Protein AF-A0A932G048-F1 (afdb_monomer)

Mean predicted aligned error: 18.67 Å

Sequence (157 aa):
MAPAEASPRKIRLLTALVLFGTFVVGVIGGAGLCRWLGPPAPPHPPPHFQPGHLGPFAELGLSGEQERRAREIMERHRPELEAILHETFPKVRAINERMARELREVLTPEQRSKLDEIEARRPPPPPPGFPPPPPPPFGIAPPPPPPFGILPPPRGQ

pLDDT: mean 74.06, std 17.04, range [39.97, 96.69]

Secondary structure (DSSP, 8-state):
-PPP---HHHHHHHHHHHHHHHHHHHHHHHHHHHHHHSPPPP--------TT--GGGGGG---HHHHHHHHHHHHHHHHHHHHHHHHHHHHHHHHHHHHHHHHHHHS-HHHHHHHHHHHHTSPPPPPTTPPPPPPPPTT-PPPPPPPTT-PPPP---

Solvent-accessible surface area (backbone atoms only — not comparable to full-atom values): 10059 Å² total; per-residue (Å²): 137,81,81,80,83,72,51,72,67,57,50,52,50,51,50,50,51,50,54,49,50,53,48,51,52,48,50,55,49,49,56,50,47,55,66,67,74,41,76,78,76,74,78,75,70,73,88,71,83,50,88,90,60,63,60,80,60,61,77,67,71,62,52,73,69,54,47,52,51,51,49,55,55,52,62,70,48,42,66,62,52,50,50,53,47,65,64,44,50,61,56,53,49,54,51,52,55,49,52,52,54,59,55,54,69,75,44,52,74,71,54,47,55,52,49,50,56,53,57,72,67,51,75,75,81,77,62,93,87,63,76,78,77,75,78,70,64,92,85,62,71,77,77,73,77,75,68,93,84,70,75,78,76,80,83,76,133

Foldseek 3Di:
DDPPPDPPVNVVVVVVVVVVVVVVVVVVVVVVVCCVPPDPDPPPPDPPPDQLDLPPVVVVPDDPVRSVVSNVVCVVCVVVVVVCCVVVVVVVVVVVVVVVVVVLVVDDPVVNVVVVVVVVPDDDDDDPPDDDDPDPPPPDDPPPDPPPPDDPPPPDD

Structure (mmCIF, N/CA/C/O backbone):
data_AF-A0A932G048-F1
#
_entry.id   AF-A0A932G048-F1
#
loop_
_atom_site.group_PDB
_atom_site.id
_atom_site.type_symbol
_atom_site.label_atom_id
_atom_site.label_alt_id
_atom_site.label_comp_id
_atom_site.label_asym_id
_atom_site.label_entity_id
_atom_site.label_seq_id
_atom_site.pdbx_PDB_ins_code
_atom_site.Cartn_x
_atom_site.Cartn_y
_atom_site.Cartn_z
_atom_site.occupancy
_atom_site.B_iso_or_equiv
_atom_site.aut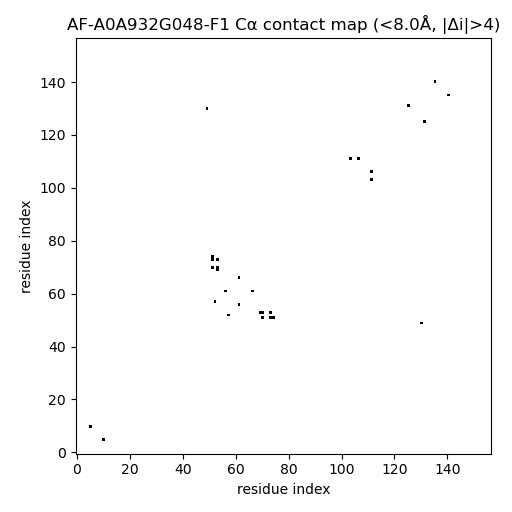h_seq_id
_atom_site.auth_comp_id
_atom_site.auth_asym_id
_atom_site.auth_atom_id
_atom_site.pdbx_PDB_model_num
ATOM 1 N N . MET A 1 1 ? -5.527 10.885 67.872 1.00 42.66 1 MET A N 1
ATOM 2 C CA . MET A 1 1 ? -5.730 10.204 66.575 1.00 42.66 1 MET A CA 1
ATOM 3 C C . MET A 1 1 ? -4.390 10.218 65.847 1.00 42.66 1 MET A C 1
ATOM 5 O O . MET A 1 1 ? -4.055 11.223 65.240 1.00 42.66 1 MET A O 1
ATOM 9 N N . ALA A 1 2 ? -3.549 9.199 66.051 1.00 39.97 2 ALA A N 1
ATOM 10 C CA . ALA A 1 2 ? -2.194 9.171 65.490 1.00 39.97 2 ALA A CA 1
ATOM 11 C C . ALA A 1 2 ? -2.240 8.724 64.014 1.00 39.97 2 ALA A C 1
ATOM 13 O O . ALA A 1 2 ? -2.982 7.786 63.711 1.00 39.97 2 ALA A O 1
ATOM 14 N N . PRO A 1 3 ? -1.502 9.374 63.095 1.00 50.16 3 PRO A N 1
ATOM 15 C CA . PRO A 1 3 ? -1.452 8.950 61.701 1.00 50.16 3 PRO A CA 1
ATOM 16 C C . PRO A 1 3 ? -0.762 7.583 61.611 1.00 50.16 3 PRO A C 1
ATOM 18 O O . PRO A 1 3 ? 0.287 7.365 62.211 1.00 50.16 3 PRO A O 1
ATOM 21 N N . ALA A 1 4 ? -1.374 6.643 60.892 1.00 55.34 4 ALA A N 1
ATOM 22 C CA . ALA A 1 4 ? -0.812 5.316 60.681 1.00 55.34 4 ALA A CA 1
ATOM 23 C C . ALA A 1 4 ? 0.520 5.432 59.922 1.00 55.34 4 ALA A C 1
ATOM 25 O O . ALA A 1 4 ? 0.535 5.881 58.775 1.00 55.34 4 ALA A O 1
ATOM 26 N N . GLU A 1 5 ? 1.630 5.027 60.544 1.00 59.62 5 GLU A N 1
ATOM 27 C CA . GLU A 1 5 ? 2.928 4.987 59.871 1.00 59.62 5 GLU A CA 1
ATOM 28 C C . GLU A 1 5 ? 2.869 4.005 58.694 1.00 59.62 5 GLU A C 1
ATOM 30 O O . GLU A 1 5 ? 2.742 2.786 58.846 1.00 59.62 5 GLU A O 1
ATOM 35 N N . ALA A 1 6 ? 2.910 4.546 57.477 1.00 61.78 6 ALA A N 1
ATOM 36 C CA . ALA A 1 6 ? 2.945 3.743 56.270 1.00 61.78 6 ALA A CA 1
ATOM 37 C C . ALA A 1 6 ? 4.304 3.037 56.178 1.00 61.78 6 ALA A C 1
ATOM 39 O O . ALA A 1 6 ? 5.352 3.679 56.174 1.00 61.78 6 ALA A O 1
ATOM 40 N N . SER A 1 7 ? 4.294 1.703 56.086 1.00 74.31 7 SER A N 1
ATOM 41 C CA . SER A 1 7 ? 5.540 0.935 56.026 1.00 74.31 7 SER A CA 1
ATOM 42 C C . SER A 1 7 ? 6.402 1.367 54.826 1.00 74.31 7 SER A C 1
ATOM 44 O O . SER A 1 7 ? 5.867 1.649 53.748 1.00 74.31 7 SER A O 1
ATOM 46 N N . PRO A 1 8 ? 7.741 1.373 54.943 1.00 73.44 8 PRO A N 1
ATOM 47 C CA . PRO A 1 8 ? 8.636 1.852 53.884 1.00 73.44 8 PRO A CA 1
ATOM 48 C C . PRO A 1 8 ? 8.466 1.092 52.558 1.00 73.44 8 PRO A C 1
ATOM 50 O O . PRO A 1 8 ? 8.721 1.641 51.488 1.00 73.44 8 PRO A O 1
ATOM 53 N N . ARG A 1 9 ? 7.972 -0.155 52.597 1.00 69.69 9 ARG A N 1
ATOM 54 C CA . ARG A 1 9 ? 7.583 -0.916 51.398 1.00 69.69 9 ARG A CA 1
ATOM 55 C C . ARG A 1 9 ? 6.314 -0.369 50.740 1.00 69.69 9 ARG A C 1
ATOM 57 O O . ARG A 1 9 ? 6.283 -0.280 49.519 1.00 69.69 9 ARG A O 1
ATOM 64 N N . LYS A 1 10 ? 5.302 0.028 51.523 1.00 74.12 10 LYS A N 1
ATOM 65 C CA . LYS A 1 10 ? 4.076 0.667 51.011 1.00 74.12 10 LYS A CA 1
ATOM 66 C C . LYS A 1 10 ? 4.374 2.026 50.385 1.00 74.12 10 LYS A C 1
ATOM 68 O O . LYS A 1 10 ? 3.839 2.314 49.323 1.00 74.12 10 LYS A O 1
ATOM 73 N N . ILE A 1 11 ? 5.269 2.811 50.988 1.00 84.81 11 ILE A N 1
ATOM 74 C CA . ILE A 1 11 ? 5.697 4.103 50.430 1.00 84.81 11 ILE A CA 1
ATOM 75 C C . ILE A 1 11 ? 6.425 3.892 49.097 1.00 84.81 11 ILE A C 1
ATOM 77 O O . ILE A 1 11 ? 6.062 4.512 48.108 1.00 84.81 11 ILE A O 1
ATOM 81 N N . ARG A 1 12 ? 7.380 2.952 49.020 1.00 84.50 12 ARG A N 1
ATOM 82 C CA . ARG A 1 12 ? 8.075 2.630 47.757 1.00 84.50 12 ARG A CA 1
ATOM 83 C C . ARG A 1 12 ? 7.124 2.131 46.666 1.00 84.50 12 ARG A C 1
ATOM 85 O O . ARG A 1 12 ? 7.280 2.525 45.516 1.00 84.50 12 ARG A O 1
ATOM 92 N N . LEU A 1 13 ? 6.140 1.301 47.023 1.00 86.38 13 LEU A N 1
ATOM 93 C CA . LEU A 1 13 ? 5.103 0.823 46.101 1.00 86.38 13 LEU A CA 1
ATOM 94 C C . LEU A 1 13 ? 4.217 1.962 45.592 1.00 86.38 13 LEU A C 1
ATOM 96 O O . LEU A 1 13 ? 3.989 2.049 44.392 1.00 86.38 13 LEU A O 1
ATOM 100 N N . LEU A 1 14 ? 3.763 2.852 46.477 1.00 85.75 14 LEU A N 1
ATOM 101 C CA . LEU A 1 14 ? 2.972 4.024 46.099 1.00 85.75 14 LEU A CA 1
ATOM 102 C C . LEU A 1 14 ? 3.767 4.961 45.187 1.00 85.75 14 LEU A C 1
ATOM 104 O O . LEU A 1 14 ? 3.257 5.369 44.150 1.00 85.75 14 LEU A O 1
ATOM 108 N N . THR A 1 15 ? 5.030 5.238 45.511 1.00 87.75 15 THR A N 1
ATOM 109 C CA . THR A 1 15 ? 5.897 6.073 44.672 1.00 87.75 15 THR A CA 1
ATOM 110 C C . THR A 1 15 ? 6.143 5.439 43.304 1.00 87.75 15 THR A C 1
ATOM 112 O O . THR A 1 15 ? 6.040 6.125 42.290 1.00 87.75 15 THR A O 1
ATOM 115 N N . ALA A 1 16 ? 6.414 4.131 43.247 1.00 86.81 16 ALA A N 1
ATOM 116 C CA . ALA A 1 16 ? 6.587 3.414 41.985 1.00 86.81 16 ALA A CA 1
ATOM 117 C C . ALA A 1 16 ? 5.307 3.431 41.135 1.00 86.81 16 ALA A C 1
ATOM 119 O O . ALA A 1 16 ? 5.380 3.611 39.924 1.00 86.81 16 ALA A O 1
ATOM 120 N N . LEU A 1 17 ? 4.138 3.296 41.764 1.00 89.38 17 LEU A N 1
ATOM 121 C CA . LEU A 1 17 ? 2.845 3.293 41.082 1.00 89.38 17 LEU A CA 1
ATOM 122 C C . LEU A 1 17 ? 2.472 4.687 40.558 1.00 89.38 17 LEU A C 1
ATOM 124 O O . LEU A 1 17 ? 1.969 4.804 39.444 1.00 89.38 17 LEU A O 1
ATOM 128 N N . VAL A 1 18 ? 2.794 5.745 41.310 1.00 92.62 18 VAL A N 1
ATOM 129 C CA . VAL A 1 18 ? 2.642 7.138 40.859 1.00 92.62 18 VAL A CA 1
ATOM 130 C C . VAL A 1 18 ? 3.576 7.439 39.685 1.00 92.62 18 VAL A C 1
ATOM 132 O O . VAL A 1 18 ? 3.118 7.987 38.687 1.00 92.62 18 VAL A O 1
ATOM 135 N N . LEU A 1 19 ? 4.852 7.042 39.766 1.00 91.81 19 LEU A N 1
ATOM 136 C CA . LEU A 1 19 ? 5.826 7.213 38.677 1.00 91.81 19 LEU A CA 1
ATOM 137 C C . LEU A 1 19 ? 5.428 6.435 37.419 1.00 91.81 19 LEU A C 1
ATOM 139 O O . LEU A 1 19 ? 5.541 6.944 36.307 1.00 91.81 19 LEU A O 1
ATOM 143 N N . PHE A 1 20 ? 4.941 5.207 37.585 1.00 90.44 20 PHE A N 1
ATOM 144 C CA . PHE A 1 20 ? 4.459 4.402 36.470 1.00 90.44 20 PHE A CA 1
ATOM 145 C C . PHE A 1 20 ? 3.209 5.024 35.838 1.00 90.44 20 PHE A C 1
ATOM 147 O O . PHE A 1 20 ? 3.131 5.135 34.618 1.00 90.44 20 PHE A O 1
ATOM 154 N N . GLY A 1 21 ? 2.262 5.499 36.653 1.00 88.62 21 GLY A N 1
ATOM 155 C CA . GLY A 1 21 ? 1.061 6.183 36.179 1.00 88.62 21 GLY A CA 1
ATOM 156 C C . GLY A 1 21 ? 1.378 7.445 35.374 1.00 88.62 21 GLY A C 1
ATOM 157 O O . GLY A 1 21 ? 0.859 7.611 34.271 1.00 88.62 21 GLY A O 1
ATOM 158 N N . THR A 1 22 ? 2.270 8.308 35.866 1.00 88.56 22 THR A N 1
ATOM 159 C CA . THR A 1 22 ? 2.677 9.522 35.137 1.00 88.56 22 THR A CA 1
ATOM 160 C C . THR A 1 22 ? 3.463 9.205 33.868 1.00 88.56 22 THR A C 1
ATOM 162 O O . THR A 1 22 ? 3.237 9.852 32.846 1.00 88.56 22 THR A O 1
ATOM 165 N N . PHE A 1 23 ? 4.318 8.178 33.882 1.00 85.81 23 PHE A N 1
ATOM 166 C CA . PHE A 1 23 ? 5.029 7.716 32.688 1.00 85.81 23 PHE A CA 1
ATOM 167 C C . PHE A 1 23 ? 4.070 7.185 31.616 1.00 85.81 23 PHE A C 1
ATOM 169 O O . PHE A 1 23 ? 4.167 7.583 30.458 1.00 85.81 23 PHE A O 1
ATOM 176 N N . VAL A 1 24 ? 3.099 6.346 31.988 1.00 84.31 24 VAL A N 1
ATOM 177 C CA . VAL A 1 24 ? 2.095 5.804 31.057 1.00 84.31 24 VAL A CA 1
ATOM 178 C C . VAL A 1 24 ? 1.244 6.924 30.453 1.00 84.31 24 VAL A C 1
ATOM 180 O O . VAL A 1 24 ? 1.049 6.952 29.237 1.00 84.31 24 VAL A O 1
ATOM 183 N N . VAL A 1 25 ? 0.799 7.888 31.265 1.00 86.06 25 VAL A N 1
ATOM 184 C CA . VAL A 1 25 ? 0.070 9.073 30.779 1.00 86.06 25 VAL A CA 1
ATOM 185 C C . VAL A 1 25 ? 0.940 9.906 29.830 1.00 86.06 25 VAL A C 1
ATOM 187 O O . VAL A 1 25 ? 0.455 10.342 28.787 1.00 86.06 25 VAL A O 1
ATOM 190 N N . GLY A 1 26 ? 2.231 10.072 30.131 1.00 77.44 26 GLY A N 1
ATOM 191 C CA . GLY A 1 26 ? 3.190 10.760 29.263 1.00 77.44 26 GLY A CA 1
ATOM 192 C C . GLY A 1 26 ? 3.439 10.047 27.929 1.00 77.44 26 GLY A C 1
ATOM 193 O O . GLY A 1 26 ? 3.471 10.700 26.891 1.00 77.44 26 GLY A O 1
ATOM 194 N N . VAL A 1 27 ? 3.556 8.715 27.921 1.00 76.12 27 VAL A N 1
ATOM 195 C CA . VAL A 1 27 ? 3.763 7.915 26.699 1.00 76.12 27 VAL A CA 1
ATOM 196 C C . VAL A 1 27 ? 2.521 7.929 25.809 1.00 76.12 27 VAL A C 1
ATOM 198 O O . VAL A 1 27 ? 2.633 8.154 24.603 1.00 76.12 27 VAL A O 1
ATOM 201 N N . ILE A 1 28 ? 1.332 7.746 26.392 1.00 74.44 28 ILE A N 1
ATOM 202 C CA . ILE A 1 28 ? 0.061 7.795 25.654 1.00 74.44 28 ILE A CA 1
ATOM 203 C C . ILE A 1 28 ? -0.187 9.214 25.121 1.00 74.44 28 ILE A C 1
ATOM 205 O O . ILE A 1 28 ? -0.554 9.380 23.956 1.00 74.44 28 ILE A O 1
ATOM 209 N N . GLY A 1 29 ? 0.073 10.238 25.940 1.00 74.56 29 GLY A N 1
ATOM 210 C CA . GLY A 1 29 ? -0.041 11.641 25.549 1.00 74.56 29 GLY A CA 1
ATOM 211 C C . GLY A 1 29 ? 0.946 12.034 24.448 1.00 74.56 29 GLY A C 1
ATOM 212 O O . GLY A 1 29 ? 0.546 12.644 23.462 1.00 74.56 29 GLY A O 1
ATOM 213 N N . GLY A 1 30 ? 2.215 11.636 24.563 1.00 66.81 30 GLY A N 1
ATOM 214 C CA . GLY A 1 30 ? 3.266 11.951 23.592 1.00 66.81 30 GLY A CA 1
ATOM 215 C C . GLY A 1 30 ? 3.078 11.247 22.247 1.00 66.81 30 GLY A C 1
ATOM 216 O O . GLY A 1 30 ? 3.161 11.887 21.199 1.00 66.81 30 GLY A O 1
ATOM 217 N N . ALA A 1 31 ? 2.747 9.951 22.253 1.00 59.78 31 ALA A N 1
ATOM 218 C CA . ALA A 1 31 ? 2.461 9.206 21.026 1.00 59.78 31 ALA A CA 1
ATOM 219 C C . ALA A 1 31 ? 1.181 9.709 20.335 1.00 59.78 31 ALA A C 1
ATOM 221 O O . ALA A 1 31 ? 1.138 9.813 19.108 1.00 59.78 31 ALA A O 1
ATOM 222 N N . GLY A 1 32 ? 0.154 10.072 21.113 1.00 59.69 32 GLY A N 1
ATOM 223 C CA . GLY A 1 32 ? -1.066 10.694 20.601 1.00 59.69 32 GLY A CA 1
ATOM 224 C C . GLY A 1 32 ? -0.814 12.071 19.982 1.00 59.69 32 GLY A C 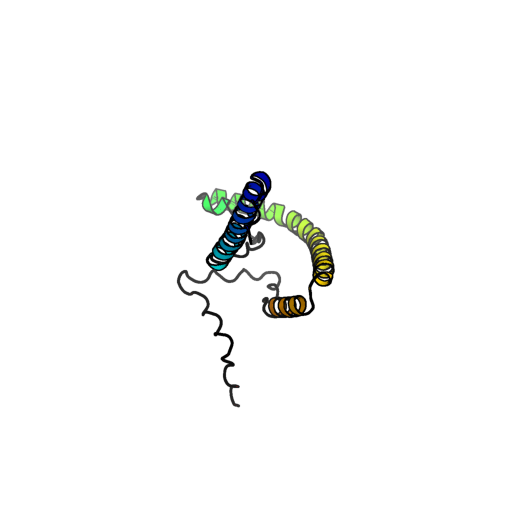1
ATOM 225 O O . GLY A 1 32 ? -1.324 12.352 18.899 1.00 59.69 32 GLY A O 1
ATOM 226 N N . LEU A 1 33 ? 0.020 12.899 20.620 1.00 63.50 33 LEU A N 1
ATOM 227 C CA . LEU A 1 33 ? 0.336 14.252 20.162 1.00 63.50 33 LEU A CA 1
ATOM 228 C C . LEU A 1 33 ? 1.186 14.250 18.884 1.00 63.50 33 LEU A C 1
ATOM 230 O O . LEU A 1 33 ? 0.868 14.979 17.949 1.00 63.50 33 LEU A O 1
ATOM 234 N N . CYS A 1 34 ? 2.197 13.381 18.783 1.00 57.25 34 CYS A N 1
ATOM 235 C CA . CYS A 1 34 ? 2.982 13.229 17.552 1.00 57.25 34 CYS A CA 1
ATOM 236 C C . CYS A 1 34 ? 2.129 12.738 16.374 1.00 57.25 34 CYS A C 1
ATOM 238 O O . CYS A 1 34 ? 2.353 13.145 15.236 1.00 57.25 34 CYS A O 1
ATOM 240 N N . ARG A 1 35 ? 1.116 11.900 16.635 1.00 56.50 35 ARG A N 1
ATOM 241 C CA . ARG A 1 35 ? 0.191 11.410 15.603 1.00 56.50 35 ARG A CA 1
ATOM 242 C C . ARG A 1 35 ? -0.901 12.419 15.232 1.00 56.50 35 ARG A C 1
ATOM 244 O O . ARG A 1 35 ? -1.501 12.277 14.173 1.00 56.50 35 ARG A O 1
ATOM 251 N N . TRP A 1 36 ? -1.164 13.407 16.091 1.00 62.62 36 TRP A N 1
ATOM 252 C CA . TRP A 1 36 ? -2.125 14.487 15.843 1.00 62.62 36 TRP A CA 1
ATOM 253 C C . TRP A 1 36 ? -1.471 15.705 15.170 1.00 62.62 36 TRP A C 1
ATOM 255 O O . TRP A 1 36 ? -2.076 16.316 14.295 1.00 62.62 36 TRP A O 1
ATOM 265 N N . LEU A 1 37 ? -0.230 16.037 15.533 1.00 72.75 37 LEU A N 1
ATOM 266 C CA . LEU A 1 37 ? 0.513 17.163 14.953 1.00 72.75 37 LEU A CA 1
ATOM 267 C C . LEU A 1 37 ? 1.316 16.784 13.701 1.00 72.75 37 LEU A C 1
ATOM 269 O O . LEU A 1 37 ? 1.698 17.663 12.932 1.00 72.75 37 LEU A O 1
ATOM 273 N N . GLY A 1 38 ? 1.594 15.495 13.494 1.00 51.34 38 GLY A N 1
ATOM 274 C CA . GLY A 1 38 ? 2.260 15.019 12.289 1.00 51.34 38 GLY A CA 1
ATOM 275 C C . GLY A 1 38 ? 1.328 15.090 11.075 1.00 51.34 38 GLY A C 1
ATOM 276 O O . GLY A 1 38 ? 0.155 14.724 11.196 1.00 51.34 38 GLY A O 1
ATOM 277 N N . PRO A 1 39 ? 1.811 15.524 9.895 1.00 53.06 39 PRO A N 1
ATOM 278 C CA . PRO A 1 39 ? 1.029 15.395 8.676 1.00 53.06 39 PRO A CA 1
ATOM 279 C C . PRO A 1 39 ? 0.656 13.918 8.478 1.00 53.06 39 PRO A C 1
ATOM 281 O O . PRO A 1 39 ? 1.479 13.040 8.765 1.00 53.06 39 PRO A O 1
ATOM 284 N N . PRO A 1 40 ? -0.571 13.614 8.015 1.00 55.19 40 PRO A N 1
ATOM 285 C CA . PRO A 1 40 ? -0.935 12.247 7.678 1.00 55.19 40 PRO A CA 1
ATOM 286 C C . PRO A 1 40 ? 0.122 11.706 6.716 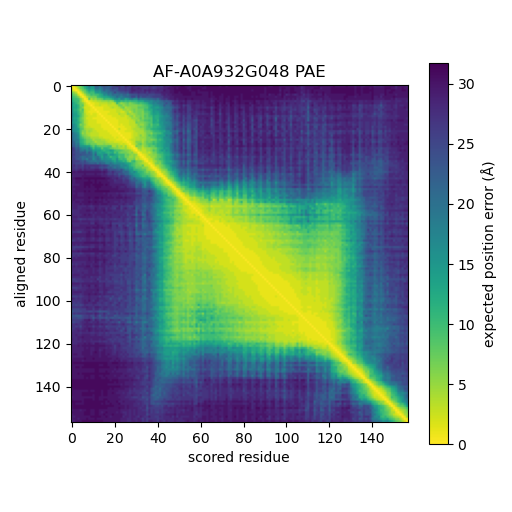1.00 55.19 40 PRO A C 1
ATOM 288 O O . PRO A 1 40 ? 0.401 12.335 5.694 1.00 55.19 40 PRO A O 1
ATOM 291 N N . ALA A 1 41 ? 0.741 10.574 7.069 1.00 50.41 41 ALA A N 1
ATOM 292 C CA . ALA A 1 41 ? 1.657 9.897 6.164 1.00 50.41 41 ALA A CA 1
ATOM 293 C C . ALA A 1 41 ? 0.926 9.735 4.824 1.00 50.41 41 ALA A C 1
ATOM 295 O O . ALA A 1 41 ? -0.210 9.240 4.832 1.00 50.41 41 ALA A O 1
ATOM 296 N N . PRO A 1 42 ? 1.507 10.203 3.702 1.00 48.66 42 PRO A N 1
ATOM 297 C CA . PRO A 1 42 ? 0.841 10.094 2.422 1.00 48.66 42 PRO A CA 1
ATOM 298 C C . PRO A 1 42 ? 0.504 8.616 2.215 1.00 48.66 42 PRO A C 1
ATOM 300 O O . PRO A 1 42 ? 1.377 7.765 2.454 1.00 48.66 42 PRO A O 1
ATOM 303 N N . PRO A 1 43 ? -0.750 8.287 1.845 1.00 49.81 43 PRO A N 1
ATOM 304 C CA . PRO A 1 43 ? -1.087 6.927 1.475 1.00 49.81 43 PRO A CA 1
ATOM 305 C C . PRO A 1 43 ? -0.078 6.543 0.408 1.00 49.81 43 PRO A C 1
ATOM 307 O O . PRO A 1 43 ? -0.016 7.196 -0.631 1.00 49.81 43 PRO A O 1
ATOM 310 N N . HIS A 1 44 ? 0.786 5.573 0.711 1.00 45.22 44 HIS A N 1
ATOM 311 C CA . HIS A 1 44 ? 1.707 5.079 -0.294 1.00 45.22 44 HIS A CA 1
ATOM 312 C C . HIS A 1 44 ? 0.809 4.564 -1.413 1.00 45.22 44 HIS A C 1
ATOM 314 O O . HIS A 1 44 ? 0.012 3.653 -1.150 1.00 45.22 44 HIS A O 1
ATOM 320 N N . PRO A 1 45 ? 0.834 5.182 -2.609 1.00 48.69 45 PRO A N 1
ATOM 321 C CA . PRO A 1 45 ? 0.111 4.605 -3.716 1.00 48.69 45 PRO A CA 1
ATOM 322 C C . PRO A 1 45 ? 0.629 3.169 -3.847 1.00 48.69 45 PRO A C 1
ATOM 324 O O . PRO A 1 45 ? 1.836 2.943 -3.679 1.00 48.69 45 PRO A O 1
ATOM 327 N N . PRO A 1 46 ? -0.252 2.178 -4.072 1.00 51.75 46 PRO A N 1
ATOM 328 C CA . PRO A 1 46 ? 0.229 0.851 -4.425 1.00 51.75 46 PRO A CA 1
ATOM 329 C C . PRO A 1 46 ? 1.230 1.024 -5.577 1.00 51.75 46 PRO A C 1
ATOM 331 O O . PRO A 1 46 ? 1.031 1.940 -6.381 1.00 51.75 46 PRO A O 1
ATOM 334 N N . PRO A 1 47 ? 2.313 0.228 -5.652 1.00 48.25 47 PRO A N 1
ATOM 335 C CA . PRO A 1 47 ? 3.282 0.351 -6.731 1.00 48.25 47 PRO A CA 1
ATOM 336 C C . PRO A 1 47 ? 2.547 0.181 -8.062 1.00 48.25 47 PRO A C 1
ATOM 338 O O . PRO A 1 47 ? 2.247 -0.928 -8.501 1.00 48.25 47 PRO A O 1
ATOM 341 N N . HIS A 1 48 ? 2.166 1.298 -8.671 1.00 54.28 48 HIS A N 1
ATOM 342 C CA . HIS A 1 48 ? 1.537 1.305 -9.968 1.00 54.28 48 HIS A CA 1
ATOM 343 C C . HIS A 1 48 ? 2.683 1.070 -10.937 1.00 54.28 48 HIS A C 1
ATOM 345 O O . HIS A 1 48 ? 3.462 1.981 -11.214 1.00 54.28 48 HIS A O 1
ATOM 351 N N . PHE A 1 49 ? 2.805 -0.164 -11.425 1.00 54.47 49 PHE A N 1
ATOM 352 C CA . PHE A 1 49 ? 3.530 -0.426 -12.659 1.00 54.47 49 PHE A CA 1
ATOM 353 C C . PHE A 1 49 ? 2.792 0.327 -13.767 1.00 54.47 49 PHE A C 1
ATOM 355 O O . PHE A 1 49 ? 1.844 -0.175 -14.364 1.00 54.47 49 PHE A O 1
ATOM 362 N N . GLN A 1 50 ? 3.162 1.590 -13.964 1.00 57.78 50 GLN A N 1
ATOM 363 C CA . GLN A 1 50 ? 2.690 2.368 -15.094 1.00 57.78 50 GLN A CA 1
ATOM 364 C C . GLN A 1 50 ? 3.360 1.797 -16.351 1.00 57.78 50 GLN A C 1
ATOM 366 O O . GLN A 1 50 ? 4.591 1.675 -16.367 1.00 57.78 50 GLN A O 1
ATOM 371 N N . PRO A 1 51 ? 2.590 1.434 -17.391 1.00 51.84 51 PRO A N 1
ATOM 372 C CA . PRO A 1 51 ? 3.152 0.974 -18.655 1.00 51.84 51 PRO A CA 1
ATOM 373 C C . PRO A 1 51 ? 4.172 1.990 -19.185 1.00 51.84 51 PRO A C 1
ATOM 375 O O . PRO A 1 51 ? 3.882 3.183 -19.257 1.00 51.84 51 PRO A O 1
ATOM 378 N N . GLY A 1 52 ? 5.385 1.532 -19.499 1.00 57.12 52 GLY A N 1
ATOM 379 C CA . GLY A 1 52 ? 6.475 2.386 -19.985 1.00 57.12 52 GLY A CA 1
ATOM 380 C C . GLY A 1 52 ? 7.232 3.200 -18.925 1.00 57.12 52 GLY A C 1
ATOM 381 O O . GLY A 1 52 ? 8.207 3.867 -19.275 1.00 57.12 52 GLY A O 1
ATOM 382 N N . HIS A 1 53 ? 6.857 3.141 -17.642 1.00 68.94 53 HIS A N 1
ATOM 383 C CA . HIS A 1 53 ? 7.595 3.824 -16.579 1.00 68.94 53 HIS A CA 1
ATOM 384 C C . HIS A 1 53 ? 8.810 2.986 -16.155 1.00 68.94 53 HIS A C 1
ATOM 386 O O . HIS A 1 53 ? 8.667 1.905 -15.587 1.00 68.94 53 HIS A O 1
ATOM 392 N N . LEU A 1 54 ? 10.023 3.498 -16.385 1.00 76.31 54 LEU A N 1
ATOM 393 C CA . LEU A 1 54 ? 11.279 2.819 -16.021 1.00 76.31 54 LEU A CA 1
ATOM 394 C C . LEU A 1 54 ? 11.533 2.769 -14.503 1.00 76.31 54 LEU A C 1
ATOM 396 O O . LEU A 1 54 ? 12.523 2.205 -14.049 1.00 76.31 54 LEU A O 1
ATOM 400 N N . GLY A 1 55 ? 10.630 3.330 -13.701 1.00 80.31 55 GLY A N 1
ATOM 401 C CA . GLY A 1 55 ? 10.703 3.272 -12.243 1.00 80.31 55 GLY A CA 1
ATOM 402 C C . GLY A 1 55 ? 11.952 3.994 -11.736 1.00 80.31 55 GLY A C 1
ATOM 403 O O . GLY A 1 55 ? 12.346 4.997 -12.331 1.00 80.31 55 GLY A O 1
ATOM 404 N N . PRO A 1 56 ? 12.617 3.463 -10.698 1.00 80.06 56 PRO A N 1
ATOM 405 C CA . PRO A 1 56 ? 13.877 4.017 -10.202 1.00 80.06 56 PRO A CA 1
ATOM 406 C C . PRO A 1 56 ? 14.982 4.105 -11.268 1.00 80.06 56 PRO A C 1
ATOM 408 O O . PRO A 1 56 ? 15.890 4.920 -11.144 1.00 80.06 56 PRO A O 1
ATOM 411 N N . PHE A 1 57 ? 14.914 3.311 -12.346 1.00 80.81 57 PHE A N 1
ATOM 412 C CA . PHE A 1 57 ? 15.902 3.380 -13.428 1.00 80.81 57 PHE A CA 1
ATOM 413 C C . PHE A 1 57 ? 15.807 4.678 -14.244 1.00 80.81 57 PHE A C 1
ATOM 415 O O . PHE A 1 57 ? 16.787 5.053 -14.884 1.00 80.81 57 PHE A O 1
ATOM 422 N N . ALA A 1 58 ? 14.670 5.385 -14.205 1.00 79.44 58 ALA A N 1
ATOM 423 C CA . ALA A 1 58 ? 14.515 6.686 -14.859 1.00 79.44 58 ALA A CA 1
ATOM 424 C C . ALA A 1 58 ? 15.420 7.770 -14.239 1.00 79.44 58 ALA A C 1
ATOM 426 O O . ALA A 1 58 ? 15.849 8.689 -14.931 1.00 79.44 58 ALA A O 1
ATOM 427 N N . GLU A 1 59 ? 15.757 7.643 -12.953 1.00 83.06 59 GLU A N 1
ATOM 428 C CA . GLU A 1 59 ? 16.570 8.619 -12.213 1.00 83.06 59 GLU A CA 1
ATOM 429 C C . GLU A 1 59 ? 18.076 8.488 -12.499 1.00 83.06 59 GLU A C 1
ATOM 431 O O . GLU A 1 59 ? 18.865 9.346 -12.111 1.00 83.06 59 GLU A O 1
ATOM 436 N N . LEU A 1 60 ? 18.494 7.439 -13.215 1.00 88.75 60 LEU A N 1
ATOM 437 C CA . LEU A 1 60 ? 19.905 7.122 -13.456 1.00 88.75 60 LEU A CA 1
ATOM 438 C C . LEU A 1 60 ? 20.534 7.891 -14.629 1.00 88.75 60 LEU A C 1
ATOM 440 O O . LEU A 1 60 ? 21.690 7.638 -14.965 1.00 88.75 60 LEU A O 1
ATOM 444 N N . GLY A 1 61 ? 19.794 8.799 -15.275 1.00 87.25 61 GLY A N 1
ATOM 445 C CA . GLY A 1 61 ? 20.301 9.572 -16.415 1.00 87.25 61 GLY A CA 1
ATOM 446 C C . GLY A 1 61 ? 20.685 8.690 -17.609 1.00 87.25 61 GLY A C 1
ATOM 447 O O . GLY A 1 61 ? 21.762 8.848 -18.182 1.00 87.25 61 GLY A O 1
ATOM 448 N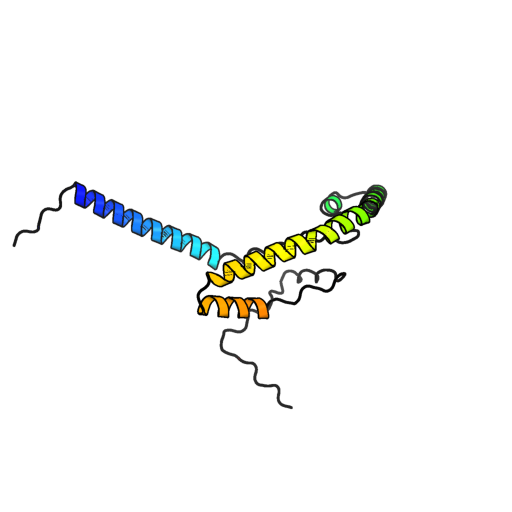 N . LEU A 1 62 ? 19.831 7.722 -17.955 1.00 89.50 62 LEU A N 1
ATOM 449 C CA . LEU A 1 62 ? 20.087 6.769 -19.037 1.00 89.50 62 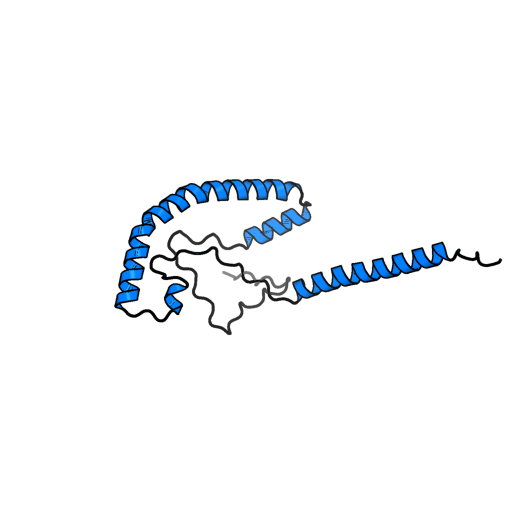LEU A CA 1
ATOM 450 C C . LEU A 1 62 ? 20.251 7.481 -20.391 1.00 89.50 62 LEU A C 1
ATOM 452 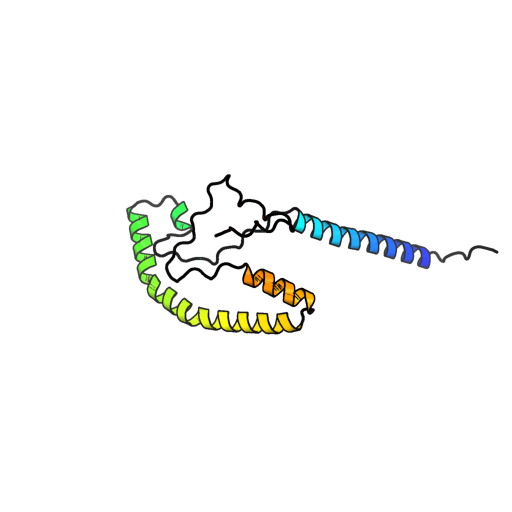O O . LEU A 1 62 ? 19.476 8.371 -20.736 1.00 89.50 62 LEU A O 1
ATOM 456 N N . SER A 1 63 ? 21.222 7.045 -21.198 1.00 92.12 63 SER A N 1
ATOM 457 C CA . SER A 1 63 ? 21.305 7.451 -22.609 1.00 92.12 63 SER A CA 1
ATOM 458 C C . SER A 1 63 ? 20.102 6.930 -23.404 1.00 92.12 63 SER A C 1
ATOM 460 O O . SER A 1 63 ? 19.501 5.921 -23.036 1.00 92.12 63 SER A O 1
ATOM 462 N N . GLY A 1 64 ? 19.782 7.555 -24.543 1.00 90.38 64 GLY A N 1
ATOM 463 C CA . GLY A 1 64 ? 18.626 7.153 -25.360 1.00 90.38 64 GLY A CA 1
ATOM 464 C C . GLY A 1 64 ? 18.646 5.678 -25.790 1.00 90.38 64 GLY A C 1
ATOM 465 O O . GLY A 1 64 ? 17.612 5.012 -25.785 1.00 90.38 64 GLY A O 1
ATOM 466 N N . GLU A 1 65 ? 19.829 5.123 -26.075 1.00 92.12 65 GLU A N 1
ATOM 467 C CA . GLU A 1 65 ? 19.986 3.694 -26.383 1.00 92.12 65 GLU A CA 1
ATOM 468 C C . GLU A 1 65 ? 19.751 2.795 -25.160 1.00 92.12 65 GLU A C 1
ATOM 470 O O . GLU A 1 65 ? 19.133 1.736 -25.282 1.00 92.12 65 GLU A O 1
ATOM 475 N N . GLN A 1 66 ? 20.209 3.203 -23.973 1.00 91.88 66 GLN A N 1
ATOM 476 C CA . GLN A 1 66 ? 19.949 2.464 -22.731 1.00 91.88 66 GLN A CA 1
ATOM 477 C C . GLN A 1 66 ? 18.464 2.489 -22.379 1.00 91.88 66 GLN A C 1
ATOM 479 O O . GLN A 1 66 ? 17.902 1.462 -22.012 1.00 91.88 66 GLN A O 1
ATOM 484 N N . GLU A 1 67 ? 17.823 3.641 -22.541 1.00 89.56 67 GLU A N 1
ATOM 485 C CA . GLU A 1 67 ? 16.404 3.827 -22.276 1.00 89.56 67 GLU A CA 1
ATOM 486 C C . GLU A 1 67 ? 15.539 2.975 -23.220 1.00 89.56 67 GLU A C 1
ATOM 488 O O . GLU A 1 67 ? 14.608 2.296 -22.782 1.00 89.56 67 GLU A O 1
ATOM 493 N N . ARG A 1 68 ? 15.891 2.934 -24.514 1.00 89.38 68 ARG A N 1
ATOM 494 C CA . ARG A 1 68 ? 15.245 2.066 -25.509 1.00 89.38 68 ARG A CA 1
ATOM 495 C C . ARG A 1 68 ? 15.352 0.592 -25.123 1.00 89.38 68 ARG A C 1
ATOM 497 O O . ARG A 1 68 ? 14.336 -0.097 -25.075 1.00 89.38 68 ARG A O 1
ATOM 504 N N . ARG A 1 69 ? 16.556 0.121 -24.787 1.00 92.06 69 ARG A N 1
ATOM 505 C CA . ARG A 1 69 ? 16.775 -1.273 -24.363 1.00 92.06 69 ARG A CA 1
ATOM 506 C C . ARG A 1 69 ? 16.033 -1.604 -23.070 1.00 92.06 69 ARG A C 1
ATOM 508 O O . ARG A 1 69 ? 15.461 -2.683 -22.959 1.00 92.06 69 ARG A O 1
ATOM 515 N N . ALA A 1 70 ? 16.011 -0.685 -22.107 1.00 89.94 70 ALA A N 1
ATOM 516 C CA . ALA A 1 70 ? 15.286 -0.871 -20.855 1.00 89.94 70 ALA A CA 1
ATOM 517 C C . ALA A 1 70 ? 13.773 -0.999 -21.092 1.00 89.94 70 ALA A C 1
ATOM 519 O O . ALA A 1 70 ? 13.145 -1.907 -20.549 1.00 89.94 70 ALA A O 1
ATOM 520 N N . ARG A 1 71 ? 13.198 -0.160 -21.965 1.00 86.56 71 ARG A N 1
ATOM 521 C CA . ARG A 1 71 ? 11.792 -0.277 -22.385 1.00 86.56 71 ARG A CA 1
ATOM 522 C C . ARG A 1 71 ? 11.496 -1.612 -23.062 1.00 86.56 71 ARG A C 1
ATOM 524 O O . ARG A 1 71 ? 10.509 -2.250 -22.718 1.00 86.56 71 ARG A O 1
ATOM 531 N N . GLU A 1 72 ? 12.354 -2.060 -23.976 1.00 91.19 72 GLU A N 1
ATOM 532 C CA . GLU A 1 72 ? 12.191 -3.356 -24.651 1.00 91.19 72 GLU A CA 1
ATOM 533 C C . GLU A 1 72 ? 12.192 -4.533 -23.662 1.00 91.19 72 GLU A C 1
ATOM 535 O O . GLU A 1 72 ? 11.407 -5.470 -23.815 1.00 91.19 72 GLU A O 1
ATOM 540 N N . ILE A 1 73 ? 13.045 -4.486 -22.632 1.00 90.69 73 ILE A N 1
ATOM 541 C CA . ILE A 1 73 ? 13.076 -5.503 -21.572 1.00 90.69 73 ILE A CA 1
ATOM 542 C C . ILE A 1 73 ? 11.770 -5.481 -20.770 1.00 90.69 73 ILE A C 1
ATOM 544 O O . ILE A 1 73 ? 11.170 -6.535 -20.561 1.00 90.69 73 ILE A O 1
ATOM 548 N N . MET A 1 74 ? 11.308 -4.300 -20.352 1.00 87.38 74 MET A N 1
ATOM 549 C CA . MET A 1 74 ? 10.065 -4.164 -19.585 1.00 87.38 74 MET A CA 1
ATOM 550 C C . MET A 1 74 ? 8.847 -4.652 -20.379 1.00 87.38 74 MET A C 1
ATOM 552 O O . MET A 1 74 ? 8.058 -5.442 -19.865 1.00 87.38 74 MET A O 1
ATOM 556 N N . GLU A 1 75 ? 8.719 -4.252 -21.647 1.00 87.12 75 GLU A N 1
ATOM 557 C CA . GLU A 1 75 ? 7.606 -4.681 -22.505 1.00 87.12 75 GLU A CA 1
ATOM 558 C C . GLU A 1 75 ? 7.604 -6.193 -22.752 1.00 87.12 75 GLU A C 1
ATOM 560 O O . GLU A 1 75 ? 6.538 -6.805 -22.799 1.00 87.12 75 GLU A O 1
ATOM 565 N N . ARG A 1 76 ? 8.782 -6.825 -22.840 1.00 92.81 76 ARG A N 1
ATOM 566 C CA . ARG A 1 76 ? 8.887 -8.284 -22.986 1.00 92.81 76 ARG A CA 1
ATOM 567 C C . ARG A 1 76 ? 8.294 -9.039 -21.794 1.00 92.81 76 ARG A C 1
ATOM 569 O O . ARG A 1 76 ? 7.684 -10.084 -21.997 1.00 92.81 76 ARG A O 1
ATOM 576 N N . HIS A 1 77 ? 8.471 -8.527 -20.577 1.00 90.44 77 HIS A N 1
ATOM 577 C CA . HIS A 1 77 ? 8.002 -9.180 -19.346 1.00 90.44 77 HIS A CA 1
ATOM 578 C C . HIS A 1 77 ? 6.631 -8.688 -18.863 1.00 90.44 77 HIS A C 1
ATOM 580 O O . HIS A 1 77 ? 6.034 -9.297 -17.976 1.00 90.44 77 HIS A O 1
ATOM 586 N N . ARG A 1 78 ? 6.088 -7.626 -19.468 1.00 85.31 78 ARG A N 1
ATOM 587 C CA . ARG A 1 78 ? 4.759 -7.095 -19.150 1.00 85.31 78 ARG A CA 1
ATOM 588 C C . ARG A 1 78 ? 3.637 -8.149 -19.127 1.00 85.31 78 ARG A C 1
ATOM 590 O O . ARG A 1 78 ? 2.929 -8.184 -18.123 1.00 85.31 78 ARG A O 1
ATOM 597 N N . PRO A 1 79 ? 3.457 -9.022 -20.141 1.00 89.00 79 PRO A N 1
ATOM 598 C CA . PRO A 1 79 ? 2.345 -9.979 -20.134 1.00 89.00 79 PRO A CA 1
ATOM 599 C C . PRO A 1 79 ? 2.446 -11.012 -19.003 1.00 89.00 79 PRO A C 1
ATOM 601 O O . PRO A 1 79 ? 1.429 -11.421 -18.448 1.00 89.00 79 PRO A O 1
ATOM 604 N N . GLU A 1 80 ? 3.663 -11.410 -18.629 1.00 88.75 80 GLU A N 1
ATOM 605 C CA . GLU A 1 80 ? 3.905 -12.324 -17.507 1.00 88.75 80 GLU A CA 1
ATOM 606 C C . GLU A 1 80 ? 3.502 -11.672 -16.176 1.00 88.75 80 GLU A C 1
ATOM 608 O O . GLU A 1 80 ? 2.778 -12.267 -15.376 1.00 88.75 80 GLU A O 1
ATOM 613 N N . LEU A 1 81 ? 3.895 -10.411 -15.974 1.00 84.75 81 LEU A N 1
ATOM 614 C CA . LEU A 1 81 ? 3.511 -9.642 -14.793 1.00 84.75 81 LEU A CA 1
ATOM 615 C C . LEU A 1 81 ? 1.992 -9.414 -14.725 1.00 84.75 81 LEU A C 1
ATOM 617 O O . LEU A 1 81 ? 1.390 -9.592 -13.664 1.00 84.75 81 LEU A O 1
ATOM 621 N N . GLU A 1 82 ? 1.362 -9.046 -15.844 1.00 84.06 82 GLU A N 1
ATOM 622 C CA . GLU A 1 82 ? -0.092 -8.858 -15.937 1.00 84.06 82 GLU A CA 1
ATOM 623 C C . GLU A 1 82 ? -0.851 -10.145 -15.586 1.00 84.06 82 GLU A C 1
ATOM 625 O O . GLU A 1 82 ? -1.826 -10.087 -14.835 1.00 84.06 82 GLU A O 1
ATOM 630 N N . ALA A 1 83 ? -0.379 -11.307 -16.048 1.00 87.00 83 ALA A N 1
ATOM 631 C CA . ALA A 1 83 ? -0.982 -12.598 -15.725 1.00 87.00 83 ALA A CA 1
ATOM 632 C C . ALA A 1 83 ? -0.931 -12.898 -14.217 1.00 87.00 83 ALA A C 1
ATOM 634 O O . ALA A 1 83 ? -1.955 -13.240 -13.618 1.00 87.00 83 ALA A O 1
ATOM 635 N N . ILE A 1 84 ? 0.229 -12.696 -13.580 1.00 89.12 84 ILE A N 1
ATOM 636 C CA . ILE A 1 84 ? 0.401 -12.900 -12.132 1.00 89.12 84 ILE A CA 1
ATOM 637 C C . ILE A 1 84 ? -0.524 -11.972 -11.341 1.00 89.12 84 ILE A C 1
ATOM 639 O O . ILE A 1 84 ? -1.182 -12.402 -10.386 1.00 89.12 84 ILE A O 1
ATOM 643 N N . LEU A 1 85 ? -0.595 -10.697 -11.729 1.00 82.62 85 LEU A N 1
ATOM 644 C CA . LEU A 1 85 ? -1.469 -9.723 -11.082 1.00 82.62 85 LEU A CA 1
ATOM 645 C C . LEU A 1 85 ? -2.941 -10.096 -11.260 1.00 82.62 85 LEU A C 1
ATOM 647 O O . LEU A 1 85 ? -3.692 -10.057 -10.286 1.00 82.62 85 LEU A O 1
ATOM 651 N N . HIS A 1 86 ? -3.351 -10.498 -12.462 1.00 85.75 86 HIS A N 1
ATOM 652 C CA . HIS A 1 86 ? -4.724 -10.903 -12.742 1.00 85.75 86 HIS A CA 1
ATOM 653 C C . HIS A 1 86 ? -5.153 -12.115 -11.905 1.00 85.75 86 HIS A C 1
ATOM 655 O O . HIS A 1 86 ? -6.271 -12.145 -11.394 1.00 85.75 86 HIS A O 1
ATOM 661 N N . GLU A 1 87 ? -4.253 -13.077 -11.695 1.00 88.38 87 GLU A N 1
ATOM 662 C CA . GLU A 1 87 ? -4.523 -14.252 -10.867 1.00 88.38 87 GLU A CA 1
ATOM 663 C C . GLU A 1 87 ? -4.522 -13.932 -9.360 1.00 88.38 87 GLU A C 1
ATOM 665 O O . GLU A 1 87 ? -5.339 -14.447 -8.590 1.00 88.38 87 GLU A O 1
ATOM 670 N N . THR A 1 88 ? -3.595 -13.082 -8.915 1.00 84.00 88 THR A N 1
ATOM 671 C CA . THR A 1 88 ? -3.335 -12.854 -7.485 1.00 84.00 88 THR A CA 1
ATOM 672 C C . THR A 1 88 ? -4.249 -11.787 -6.891 1.00 84.00 88 THR A C 1
ATOM 674 O O . THR A 1 88 ? -4.704 -11.918 -5.752 1.00 84.00 88 THR A O 1
ATOM 677 N N . PHE A 1 89 ? -4.569 -10.740 -7.654 1.00 84.50 89 PHE A N 1
ATOM 678 C CA . PHE A 1 89 ? -5.357 -9.607 -7.171 1.00 84.50 89 PHE A CA 1
ATOM 679 C C . PHE A 1 89 ? -6.746 -10.008 -6.637 1.00 84.50 89 PHE A C 1
ATOM 681 O O . PHE A 1 89 ? -7.100 -9.564 -5.541 1.00 84.50 89 PHE A O 1
ATOM 688 N N . PRO A 1 90 ? -7.523 -10.892 -7.299 1.00 88.50 90 PRO A N 1
ATOM 689 C CA . PRO A 1 90 ? -8.797 -11.366 -6.759 1.00 88.50 90 PRO A CA 1
ATOM 690 C C . PRO A 1 90 ? -8.646 -12.113 -5.429 1.00 88.50 90 PRO A C 1
ATOM 692 O O . PRO A 1 90 ? -9.471 -11.932 -4.534 1.00 88.50 90 PRO A O 1
ATOM 695 N N . LYS A 1 91 ? -7.580 -12.913 -5.273 1.00 89.19 91 LYS A N 1
ATOM 696 C CA . LYS A 1 91 ? -7.305 -13.672 -4.041 1.00 89.19 91 LYS A CA 1
ATOM 697 C C . LYS A 1 91 ? -7.014 -12.723 -2.878 1.00 89.19 91 LYS A C 1
ATOM 699 O O . LYS A 1 91 ? -7.608 -12.850 -1.811 1.00 89.19 91 LYS A O 1
ATOM 704 N N . VAL A 1 92 ? -6.157 -11.727 -3.108 1.00 85.19 92 VAL A N 1
ATOM 705 C CA . VAL A 1 92 ? -5.834 -10.689 -2.114 1.00 85.19 92 VAL A CA 1
ATOM 706 C C . VAL A 1 92 ? -7.078 -9.885 -1.742 1.00 85.19 92 VAL A C 1
ATOM 708 O O . VAL A 1 92 ? -7.336 -9.662 -0.559 1.00 85.19 92 VAL A O 1
ATOM 711 N N . ARG A 1 93 ? -7.889 -9.491 -2.733 1.00 85.81 93 ARG A N 1
ATOM 712 C CA . ARG A 1 93 ? -9.144 -8.769 -2.495 1.00 85.81 93 ARG A CA 1
ATOM 713 C C . ARG A 1 93 ? -10.093 -9.572 -1.605 1.00 85.81 93 ARG A C 1
ATOM 715 O O . ARG A 1 93 ? -10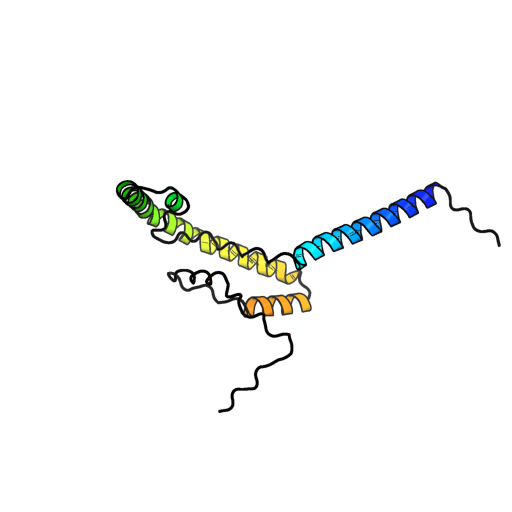.585 -9.031 -0.622 1.00 85.81 93 ARG A O 1
ATOM 722 N N . ALA A 1 94 ? -10.287 -10.857 -1.894 1.00 89.56 94 ALA A N 1
ATOM 723 C CA . ALA A 1 94 ? -11.157 -11.722 -1.100 1.00 89.56 94 ALA A CA 1
ATOM 724 C C . ALA A 1 94 ? -10.692 -11.846 0.363 1.00 89.56 94 ALA A C 1
ATOM 726 O O . ALA A 1 94 ? -11.513 -11.808 1.282 1.00 89.56 94 ALA A O 1
ATOM 727 N N . ILE A 1 95 ? -9.377 -11.953 0.592 1.00 92.38 95 ILE A N 1
ATOM 728 C CA . ILE A 1 95 ? -8.797 -11.983 1.943 1.00 92.38 95 ILE A CA 1
ATOM 729 C C . ILE A 1 95 ? -9.052 -10.655 2.663 1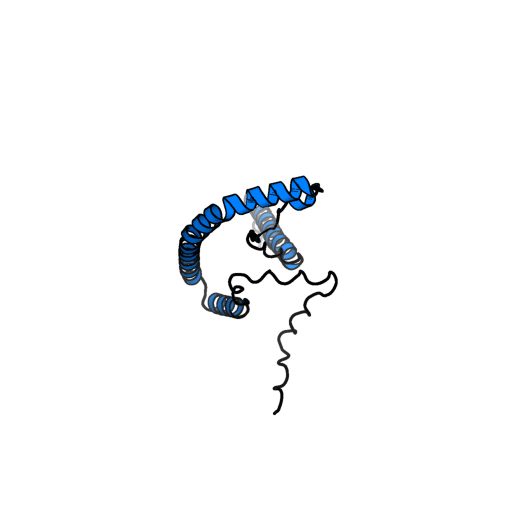.00 92.38 95 ILE A C 1
ATOM 731 O O . ILE A 1 95 ? -9.528 -10.661 3.796 1.00 92.38 95 ILE A O 1
ATOM 735 N N . ASN A 1 96 ? -8.802 -9.521 2.004 1.00 88.12 96 ASN A N 1
ATOM 736 C CA . ASN A 1 96 ? -9.047 -8.197 2.578 1.00 88.12 96 ASN A CA 1
ATOM 737 C C . ASN A 1 96 ? -10.521 -7.976 2.927 1.00 88.12 96 ASN A C 1
ATOM 739 O O . ASN A 1 96 ? -10.821 -7.499 4.017 1.00 88.12 96 ASN A O 1
ATOM 743 N N . GLU A 1 97 ? -11.444 -8.360 2.045 1.00 91.06 97 GLU A N 1
ATOM 744 C CA . GLU A 1 97 ? -12.884 -8.276 2.307 1.00 91.06 97 GLU A CA 1
ATOM 745 C C . GLU A 1 97 ? -13.293 -9.142 3.503 1.00 91.06 97 GLU A C 1
ATOM 747 O O . GLU A 1 97 ? -14.104 -8.723 4.329 1.00 91.06 97 GLU A O 1
ATOM 752 N N . ARG A 1 98 ? -12.725 -10.347 3.624 1.00 93.31 98 ARG A N 1
ATOM 753 C CA . ARG A 1 98 ? -12.971 -11.219 4.774 1.00 93.31 98 ARG A CA 1
ATOM 754 C C . ARG A 1 98 ? -12.455 -10.600 6.070 1.00 93.31 98 ARG A C 1
ATOM 756 O O . ARG A 1 98 ? -13.225 -10.495 7.019 1.00 93.31 98 ARG A O 1
ATOM 763 N N . MET A 1 99 ? -11.200 -10.157 6.092 1.00 94.88 99 MET A N 1
ATOM 764 C CA . MET A 1 99 ? -10.617 -9.494 7.262 1.00 94.88 99 MET A CA 1
ATOM 765 C C . MET A 1 99 ? -11.412 -8.245 7.653 1.00 94.88 99 MET A C 1
ATOM 767 O O . MET A 1 99 ? -11.651 -8.020 8.833 1.00 94.88 99 MET A O 1
ATOM 771 N N . ALA A 1 100 ? -11.862 -7.448 6.679 1.00 90.94 100 ALA A N 1
ATOM 772 C CA . ALA A 1 100 ? -12.669 -6.260 6.939 1.00 90.94 100 ALA A CA 1
ATOM 773 C C . ALA A 1 100 ? -14.005 -6.607 7.615 1.00 90.94 100 ALA A C 1
ATOM 775 O O . ALA A 1 100 ? -14.404 -5.917 8.551 1.00 90.94 100 ALA A O 1
ATOM 776 N N . ARG A 1 101 ? -14.672 -7.692 7.192 1.00 94.56 101 ARG A N 1
ATOM 777 C CA . ARG A 1 101 ? -15.893 -8.182 7.854 1.00 94.56 101 ARG A CA 1
ATOM 778 C C . ARG A 1 101 ? -15.623 -8.617 9.290 1.00 94.56 101 ARG A C 1
ATOM 780 O O . ARG A 1 101 ? -16.312 -8.150 10.189 1.00 94.56 101 ARG A O 1
ATOM 787 N N . GLU A 1 102 ? -14.599 -9.441 9.502 1.00 94.50 102 GLU A N 1
ATOM 788 C CA . GLU A 1 102 ? -14.225 -9.929 10.837 1.00 94.50 102 GLU A CA 1
ATOM 789 C C . GLU A 1 102 ? -13.863 -8.763 11.776 1.00 94.50 102 GLU A C 1
ATOM 791 O O . GLU A 1 102 ? -14.346 -8.687 12.903 1.00 94.50 102 GLU A O 1
ATOM 796 N N . LEU A 1 103 ? -13.093 -7.777 11.301 1.00 93.75 103 LEU A N 1
ATOM 797 C CA . LEU A 1 103 ? -12.771 -6.579 12.083 1.00 93.75 103 LEU A CA 1
ATOM 798 C C . LEU A 1 103 ? -14.012 -5.750 12.418 1.00 93.75 103 LEU A C 1
ATOM 800 O O . LEU A 1 103 ? -14.110 -5.210 13.519 1.00 93.75 103 LEU A O 1
ATOM 804 N N . ARG A 1 104 ? -14.971 -5.656 11.493 1.00 94.31 104 ARG A N 1
ATOM 805 C CA . ARG A 1 104 ? -16.209 -4.898 11.694 1.00 94.31 104 ARG A CA 1
ATOM 806 C C . ARG A 1 104 ? -17.071 -5.483 12.811 1.00 94.31 104 ARG A C 1
ATOM 808 O O . ARG A 1 104 ? -17.751 -4.722 13.501 1.00 94.31 104 ARG A O 1
ATOM 815 N N . GLU A 1 105 ? -17.016 -6.794 13.036 1.00 95.44 105 GLU A N 1
ATOM 816 C CA . GLU A 1 105 ? -17.728 -7.457 14.136 1.00 95.44 105 GLU A CA 1
ATOM 817 C C . GLU A 1 105 ? -17.224 -7.009 15.512 1.00 95.44 105 GLU A C 1
ATOM 819 O O . GLU A 1 105 ? -18.029 -6.845 16.427 1.00 95.44 105 GLU A O 1
ATOM 824 N N . VAL A 1 106 ? -15.930 -6.703 15.633 1.00 96.69 106 VAL A N 1
ATOM 825 C CA . VAL A 1 106 ? -15.295 -6.252 16.885 1.00 96.69 106 VAL A CA 1
ATOM 826 C C . VAL A 1 106 ? -15.588 -4.774 17.196 1.00 96.69 106 VAL A C 1
ATOM 828 O O . VAL A 1 106 ? -15.427 -4.333 18.333 1.00 96.69 106 VAL A O 1
ATOM 831 N N . LEU A 1 107 ? -16.036 -3.992 16.209 1.00 94.62 107 LEU A N 1
ATOM 832 C CA . LEU A 1 107 ? -16.331 -2.567 16.381 1.00 94.62 107 LEU A CA 1
ATOM 833 C C . LEU A 1 107 ? -17.638 -2.324 17.145 1.00 94.62 107 LEU A C 1
ATOM 835 O O . LEU A 1 107 ? -18.637 -3.017 16.926 1.00 94.62 107 LEU A O 1
ATOM 839 N N . THR A 1 108 ? -17.660 -1.262 17.960 1.00 96.56 108 THR A N 1
ATOM 840 C CA . THR A 1 108 ? -18.903 -0.751 18.563 1.00 96.56 108 THR A CA 1
ATOM 841 C C . THR A 1 108 ? -19.832 -0.156 17.493 1.00 96.56 108 THR A C 1
ATOM 843 O O . THR A 1 108 ? -19.369 0.199 16.401 1.00 96.56 108 THR A O 1
ATOM 846 N N . PRO A 1 109 ? -21.140 0.003 17.771 1.00 96.12 109 PRO A N 1
ATOM 847 C CA . PRO A 1 109 ? -22.074 0.619 16.826 1.00 96.12 109 PRO A CA 1
ATOM 848 C C . PRO A 1 109 ? -21.625 2.005 16.335 1.00 96.12 109 PRO A C 1
ATOM 850 O O . PRO A 1 109 ? -21.684 2.292 15.139 1.00 96.12 109 PRO A O 1
ATOM 853 N N . GLU A 1 110 ? -21.092 2.839 17.229 1.00 93.38 110 GLU A N 1
ATOM 854 C CA . GLU A 1 110 ? -20.617 4.191 16.911 1.00 93.38 110 GLU A CA 1
ATOM 855 C C . GLU A 1 110 ? -19.382 4.145 16.001 1.00 93.38 110 GLU A C 1
ATOM 857 O O . GLU A 1 110 ? -19.251 4.931 15.060 1.00 93.38 110 GLU A O 1
ATOM 862 N N . GLN A 1 111 ? -18.478 3.192 16.244 1.00 92.69 111 GLN A N 1
ATOM 863 C CA . GLN A 1 111 ? -17.292 2.984 15.415 1.00 92.69 111 GLN A CA 1
ATOM 864 C C . GLN A 1 111 ? -17.649 2.472 14.015 1.00 92.69 111 GLN A C 1
ATOM 866 O O . GLN A 1 111 ? -17.017 2.891 13.046 1.00 92.69 111 GLN A O 1
ATOM 871 N N . ARG A 1 112 ? -18.675 1.619 13.889 1.00 94.12 112 ARG A N 1
ATOM 872 C CA . ARG A 1 112 ? -19.188 1.160 12.586 1.00 94.12 112 ARG A CA 1
ATOM 873 C C . ARG A 1 112 ? -19.767 2.315 11.775 1.00 94.12 112 ARG A C 1
ATOM 875 O O . ARG A 1 112 ? -19.394 2.470 10.619 1.00 94.12 112 ARG A O 1
ATOM 882 N N . SER A 1 113 ? -20.580 3.170 12.399 1.00 93.06 113 SER A N 1
ATOM 883 C CA . SER A 1 113 ? -21.123 4.368 11.741 1.00 93.06 113 SER A CA 1
ATOM 884 C C . SER A 1 113 ? -20.010 5.288 11.234 1.00 93.06 113 SER A C 1
ATOM 886 O O . SER A 1 113 ? -20.057 5.778 10.109 1.00 93.06 113 SER A O 1
ATOM 888 N N . LYS A 1 114 ? -18.958 5.485 12.038 1.00 91.19 114 LYS A N 1
ATOM 889 C CA . LYS A 1 114 ? -17.800 6.285 11.625 1.00 91.19 114 LYS A CA 1
ATOM 890 C C . LYS A 1 114 ? -17.017 5.636 10.479 1.00 91.19 114 LYS A C 1
ATOM 892 O O . LYS A 1 114 ? -16.516 6.350 9.614 1.00 91.19 114 LYS A O 1
ATOM 897 N N . LEU A 1 115 ? -16.891 4.308 10.471 1.00 90.50 115 LEU A N 1
ATOM 898 C CA . LEU A 1 115 ? -16.263 3.573 9.372 1.00 90.50 115 LEU A CA 1
ATOM 899 C C . LEU A 1 115 ? -17.052 3.753 8.066 1.00 90.50 115 LEU A C 1
ATOM 901 O O . LEU A 1 115 ? -16.440 4.053 7.045 1.00 90.50 115 LEU A O 1
ATOM 905 N N . ASP A 1 116 ? -18.383 3.679 8.118 1.00 90.19 116 ASP A N 1
ATOM 906 C CA . ASP A 1 116 ? -19.254 3.888 6.952 1.00 90.19 116 ASP A CA 1
ATOM 907 C C . ASP A 1 116 ? -19.127 5.299 6.376 1.00 90.19 116 ASP A C 1
ATOM 909 O O . ASP A 1 116 ? -19.035 5.475 5.162 1.00 90.19 116 ASP A O 1
ATOM 913 N N . GLU A 1 117 ? -19.043 6.320 7.232 1.00 91.12 117 GLU A N 1
ATOM 914 C CA . GLU A 1 117 ? -18.794 7.693 6.782 1.00 91.12 117 GLU A CA 1
ATOM 915 C C . GLU A 1 117 ? -17.426 7.857 6.111 1.00 91.12 117 GLU A C 1
ATOM 917 O O . GLU A 1 117 ? -17.290 8.625 5.156 1.00 91.12 117 GLU A O 1
ATOM 922 N N . ILE A 1 118 ? -16.397 7.168 6.614 1.00 86.81 118 ILE A N 1
ATOM 923 C CA . ILE A 1 118 ? -15.061 7.189 6.010 1.00 86.81 118 ILE A CA 1
ATOM 924 C C . ILE A 1 118 ? -15.099 6.505 4.643 1.00 86.81 118 ILE A C 1
ATOM 926 O O . ILE A 1 118 ? -14.532 7.033 3.688 1.00 86.81 118 ILE A O 1
ATOM 930 N N . GLU A 1 119 ? -15.766 5.357 4.536 1.00 84.81 119 GLU A N 1
ATOM 931 C CA . GLU A 1 119 ? -15.900 4.607 3.286 1.00 84.81 119 GLU A CA 1
ATOM 932 C C . GLU A 1 119 ? -16.720 5.373 2.243 1.00 84.81 119 GLU A C 1
ATOM 934 O O . GLU A 1 119 ? -16.298 5.453 1.093 1.00 84.81 119 GLU A O 1
ATOM 939 N N . ALA A 1 120 ? -17.806 6.037 2.645 1.00 87.38 120 ALA A N 1
ATOM 940 C CA . ALA A 1 120 ? -18.620 6.872 1.760 1.00 87.38 120 ALA A CA 1
ATOM 941 C C . ALA A 1 120 ? -17.862 8.089 1.198 1.00 87.38 120 ALA A C 1
ATOM 943 O O . ALA A 1 120 ? -18.187 8.583 0.119 1.00 87.38 120 ALA A O 1
ATOM 944 N N . ARG A 1 121 ? -16.844 8.584 1.916 1.00 84.31 121 ARG A N 1
ATOM 945 C CA . ARG A 1 121 ? -15.975 9.683 1.457 1.00 84.31 121 ARG A CA 1
ATOM 946 C C . ARG A 1 121 ? -14.818 9.210 0.586 1.00 84.31 121 ARG A C 1
ATOM 948 O O . ARG A 1 121 ? -14.132 10.053 0.002 1.00 84.31 121 ARG A O 1
ATOM 955 N N . ARG A 1 122 ? -14.539 7.903 0.523 1.00 80.00 122 ARG A N 1
ATOM 956 C CA . ARG A 1 122 ? -13.454 7.408 -0.323 1.00 80.00 122 ARG A CA 1
ATOM 957 C C . ARG A 1 122 ? -13.862 7.562 -1.787 1.00 80.00 122 ARG A C 1
ATOM 959 O O . ARG A 1 122 ? -14.947 7.115 -2.159 1.00 80.00 122 ARG A O 1
ATOM 966 N N . PRO A 1 123 ? -13.011 8.177 -2.626 1.00 73.81 123 PRO A N 1
ATOM 967 C CA . PRO A 1 123 ? -13.269 8.199 -4.053 1.00 73.81 123 PRO A CA 1
ATOM 968 C C . PRO A 1 123 ? -13.352 6.754 -4.566 1.00 73.81 123 PRO A C 1
ATOM 970 O O . PRO A 1 123 ? -12.626 5.888 -4.055 1.00 73.81 123 PRO A O 1
ATOM 973 N N . PRO A 1 124 ? -14.222 6.475 -5.554 1.00 67.50 124 PRO A N 1
ATOM 974 C CA . PRO A 1 124 ? -14.246 5.167 -6.184 1.00 67.50 124 PRO A CA 1
ATOM 975 C C . PRO A 1 124 ? -12.846 4.843 -6.720 1.00 67.50 124 PRO A C 1
ATOM 977 O O . PRO A 1 124 ? -12.118 5.761 -7.121 1.00 67.50 124 PRO A O 1
ATOM 980 N N . PRO A 1 125 ? -12.443 3.560 -6.722 1.00 61.84 125 PRO A N 1
ATOM 981 C CA . PRO A 1 125 ? -11.188 3.180 -7.347 1.00 61.84 125 PRO A CA 1
ATOM 982 C C . PRO A 1 125 ? -11.177 3.706 -8.791 1.00 61.84 125 PRO A C 1
ATOM 984 O O . PRO A 1 125 ? -12.210 3.637 -9.467 1.00 61.84 125 PRO A O 1
ATOM 987 N N . PRO A 1 126 ? -10.048 4.266 -9.260 1.00 57.28 126 PRO A N 1
ATOM 988 C CA . PRO A 1 126 ? -9.963 4.761 -10.623 1.00 57.28 126 PRO A CA 1
ATOM 989 C C . PRO A 1 126 ? -10.290 3.623 -11.601 1.00 57.28 126 PRO A C 1
ATOM 991 O O . PRO A 1 126 ? -9.931 2.467 -11.333 1.00 57.28 126 PRO A O 1
ATOM 994 N N . PRO A 1 127 ? -10.964 3.914 -12.728 1.00 59.56 127 PRO A N 1
ATOM 995 C CA . PRO A 1 127 ? -11.189 2.906 -13.748 1.00 59.56 127 PRO A CA 1
ATOM 996 C C . PRO A 1 127 ? -9.838 2.356 -14.236 1.00 59.56 127 PRO A C 1
ATOM 998 O O . PRO A 1 127 ? -8.851 3.104 -14.269 1.00 59.56 127 PRO A O 1
ATOM 1001 N N . PRO A 1 128 ? -9.767 1.075 -14.636 1.00 58.38 128 PRO A N 1
ATOM 1002 C CA . PRO A 1 128 ? -8.553 0.509 -15.209 1.00 58.38 128 PRO A CA 1
ATOM 1003 C C . PRO A 1 128 ? -8.044 1.378 -16.371 1.00 58.38 128 PRO A C 1
ATOM 1005 O O . PRO A 1 128 ? -8.796 1.665 -17.299 1.00 58.38 128 PRO A O 1
ATOM 1008 N N . GLY A 1 129 ? -6.780 1.809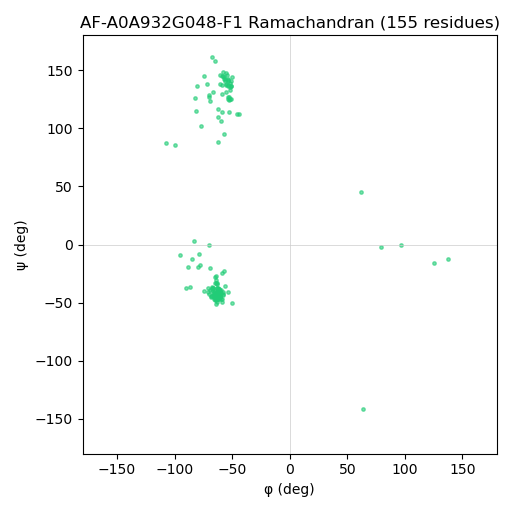 -16.312 1.00 55.25 129 GLY A N 1
ATOM 1009 C CA . GLY A 1 129 ? -6.127 2.567 -17.388 1.00 55.25 129 GLY A CA 1
ATOM 1010 C C . GLY A 1 129 ? -6.113 4.093 -17.246 1.00 55.25 129 GLY A C 1
ATOM 1011 O O . GLY A 1 129 ? -5.528 4.754 -18.100 1.00 55.25 129 GLY A O 1
ATOM 1012 N N . PHE A 1 130 ? -6.684 4.675 -16.185 1.00 46.25 130 PHE A N 1
ATOM 1013 C CA . PHE A 1 130 ? -6.487 6.103 -15.911 1.00 46.25 130 PHE A CA 1
ATOM 1014 C C . PHE A 1 130 ? -5.154 6.336 -15.184 1.00 46.25 130 PHE A C 1
ATOM 1016 O O . PHE A 1 130 ? -4.932 5.723 -14.134 1.00 46.25 130 PHE A O 1
ATOM 1023 N N . PRO A 1 131 ? -4.265 7.211 -15.696 1.00 51.53 131 PRO A N 1
ATOM 1024 C CA . PRO A 1 131 ? -3.102 7.634 -14.931 1.00 51.53 131 PRO A CA 1
ATOM 1025 C C . PRO A 1 131 ? -3.580 8.322 -13.643 1.00 51.53 131 PRO A C 1
ATOM 1027 O O . PRO A 1 131 ? -4.629 8.980 -13.657 1.00 51.53 131 PRO A O 1
ATOM 1030 N N . PRO A 1 132 ? -2.853 8.174 -12.519 1.00 52.69 132 PRO A N 1
ATOM 1031 C CA . PRO A 1 132 ? -3.177 8.928 -11.318 1.00 52.69 132 PRO A CA 1
ATOM 1032 C C . PRO A 1 132 ? -3.213 10.426 -11.662 1.00 52.69 132 PRO A C 1
ATOM 1034 O O . PRO A 1 132 ? -2.441 10.869 -12.522 1.00 52.69 132 PRO A O 1
ATOM 1037 N N . PRO A 1 133 ? -4.100 11.216 -11.029 1.00 52.62 133 PRO A N 1
ATOM 1038 C CA . PRO A 1 133 ? -4.078 12.657 -11.221 1.00 52.62 133 PRO A CA 1
ATOM 1039 C C . PRO A 1 133 ? -2.664 13.175 -10.916 1.00 52.62 133 PRO A C 1
ATOM 1041 O O . PRO A 1 133 ? -2.021 12.656 -9.994 1.00 52.62 133 PRO A O 1
ATOM 1044 N N . PRO A 1 134 ? -2.158 14.162 -11.680 1.00 50.19 134 PRO A N 1
ATOM 1045 C CA . PRO A 1 134 ? -0.865 14.755 -11.378 1.00 50.19 134 PRO A CA 1
ATOM 1046 C C . PRO A 1 134 ? -0.869 15.227 -9.917 1.00 50.19 134 PRO A C 1
ATOM 1048 O O . PRO A 1 134 ? -1.910 15.696 -9.437 1.00 50.19 134 PRO A O 1
ATOM 1051 N N . PRO A 1 135 ? 0.257 15.093 -9.191 1.00 50.75 135 PRO A N 1
ATOM 1052 C CA . PRO A 1 135 ? 0.352 15.667 -7.859 1.00 50.75 135 PRO A CA 1
ATOM 1053 C C . PRO A 1 135 ? -0.045 17.150 -7.942 1.00 50.75 135 PRO A C 1
ATOM 1055 O O . PRO A 1 135 ? 0.316 17.816 -8.921 1.00 50.75 135 PRO A O 1
ATOM 1058 N N . PRO A 1 136 ? -0.815 17.678 -6.971 1.00 53.12 136 PRO A N 1
ATOM 1059 C CA . PRO A 1 136 ? -1.142 19.095 -6.968 1.00 53.12 136 PRO A CA 1
ATOM 1060 C C . PRO A 1 136 ? 0.162 19.904 -7.040 1.00 53.12 136 PRO A C 1
ATOM 1062 O O . PRO A 1 136 ? 1.148 19.505 -6.408 1.00 53.12 136 PRO A O 1
ATOM 1065 N N . PRO A 1 137 ? 0.203 21.019 -7.795 1.00 52.44 137 PRO A N 1
ATOM 1066 C CA . PRO A 1 137 ? 1.368 21.886 -7.790 1.00 52.44 137 PRO A CA 1
ATOM 1067 C C . PRO A 1 137 ? 1.670 22.265 -6.341 1.00 52.44 137 PRO A C 1
ATOM 1069 O O . PRO A 1 137 ? 0.769 22.699 -5.613 1.00 52.44 137 PRO A O 1
ATOM 1072 N N . PHE A 1 138 ? 2.915 22.041 -5.911 1.00 49.09 138 PHE A N 1
ATOM 1073 C CA . PHE A 1 138 ? 3.386 22.400 -4.576 1.00 49.09 138 PHE A CA 1
ATOM 1074 C C . PHE A 1 138 ? 2.916 23.826 -4.246 1.00 49.09 138 PHE A C 1
ATOM 1076 O O . PHE A 1 138 ? 3.336 24.780 -4.895 1.00 49.09 138 PHE A O 1
ATOM 1083 N N . GLY A 1 139 ? 2.001 23.963 -3.281 1.00 52.09 139 GLY A N 1
ATOM 1084 C CA . GLY A 1 139 ? 1.459 25.260 -2.856 1.00 52.09 139 GLY A CA 1
ATOM 1085 C C . GLY A 1 139 ? -0.064 25.401 -2.897 1.00 52.09 139 GLY A C 1
ATOM 1086 O O . GLY A 1 139 ? -0.584 26.287 -2.225 1.00 52.09 139 GLY A O 1
ATOM 1087 N N . ILE A 1 140 ? -0.800 24.521 -3.587 1.00 48.75 140 ILE A N 1
ATOM 1088 C CA . ILE A 1 140 ? -2.266 24.455 -3.454 1.00 48.75 140 ILE A CA 1
ATOM 1089 C C . ILE A 1 140 ? -2.597 23.306 -2.504 1.00 48.75 140 ILE A C 1
ATOM 1091 O O . ILE A 1 140 ? -2.823 22.171 -2.921 1.00 48.75 140 ILE A O 1
ATOM 1095 N N . ALA A 1 141 ? -2.586 23.586 -1.199 1.00 50.03 141 ALA A N 1
ATOM 1096 C CA . ALA A 1 141 ? -3.223 22.684 -0.248 1.00 50.03 141 ALA A CA 1
ATOM 1097 C C . ALA A 1 141 ? -4.690 22.489 -0.683 1.00 50.03 141 ALA A C 1
ATOM 1099 O O . ALA A 1 141 ? -5.324 23.474 -1.080 1.00 50.03 141 ALA A O 1
ATOM 1100 N N . PRO A 1 142 ? -5.257 21.265 -0.630 1.00 55.06 142 PRO A N 1
ATOM 1101 C CA . PRO A 1 142 ? -6.704 21.129 -0.735 1.00 55.06 142 PRO A CA 1
ATOM 1102 C C . PRO A 1 142 ? -7.329 22.086 0.292 1.00 55.06 142 PRO A C 1
ATOM 1104 O O . PRO A 1 142 ? -6.799 22.178 1.408 1.00 55.06 142 PRO A O 1
ATOM 1107 N N . PRO A 1 143 ? -8.389 22.840 -0.065 1.00 58.19 143 PRO A N 1
ATOM 1108 C CA . PRO A 1 143 ? -9.023 23.726 0.897 1.00 58.19 143 PRO A CA 1
ATOM 1109 C C . PRO A 1 143 ? -9.346 22.901 2.147 1.00 58.19 143 PRO A C 1
ATOM 1111 O O . PRO A 1 143 ? -9.785 21.750 2.007 1.00 58.19 143 PRO A O 1
ATOM 1114 N N . PRO A 1 144 ? -9.078 23.427 3.357 1.00 58.19 144 PRO A N 1
ATOM 1115 C CA . PRO A 1 144 ? -9.413 22.708 4.574 1.00 58.19 144 PRO A CA 1
ATOM 1116 C C . PRO A 1 144 ? -10.885 22.284 4.490 1.00 58.19 144 PRO A C 1
ATOM 1118 O O . PRO A 1 144 ? -11.701 23.057 3.969 1.00 58.19 144 PRO A O 1
ATOM 1121 N N . PRO A 1 145 ? -11.244 21.068 4.947 1.00 58.66 145 PRO A N 1
ATOM 1122 C CA . PRO A 1 145 ? -12.647 20.687 5.006 1.00 58.66 145 PRO A CA 1
ATOM 1123 C C . PRO A 1 145 ? -13.407 21.800 5.738 1.00 58.66 145 PRO A C 1
ATOM 1125 O O . PRO A 1 145 ? -12.882 22.317 6.734 1.00 58.66 145 PRO A O 1
ATOM 1128 N N . PRO A 1 146 ? -14.593 22.216 5.251 1.00 57.94 146 PRO A N 1
ATOM 1129 C CA . PRO A 1 146 ? -15.355 23.246 5.933 1.00 57.94 146 PRO A CA 1
ATOM 1130 C C . PRO A 1 146 ? -15.529 22.817 7.396 1.00 57.94 146 PRO A C 1
ATOM 1132 O O . PRO A 1 146 ? -15.781 21.630 7.647 1.00 57.94 146 PRO A O 1
ATOM 1135 N N . PRO A 1 147 ? -15.353 23.731 8.368 1.00 59.03 147 PRO A N 1
ATOM 1136 C CA . PRO A 1 147 ? -15.611 23.409 9.761 1.00 59.03 147 PRO A CA 1
ATOM 1137 C C . PRO A 1 147 ? -17.016 22.810 9.859 1.00 59.03 147 PRO A C 1
ATOM 1139 O O . PRO A 1 147 ? -17.954 23.321 9.240 1.00 59.03 147 PRO A O 1
ATOM 1142 N N . PHE A 1 148 ? -17.139 21.690 10.577 1.00 49.97 148 PHE A N 1
ATOM 1143 C CA . PHE A 1 148 ? -18.423 21.045 10.850 1.00 49.97 148 PHE A CA 1
ATOM 1144 C C . PHE A 1 148 ? -19.446 22.123 11.246 1.00 49.97 148 PHE A C 1
ATOM 1146 O O . PHE A 1 148 ? -19.287 22.758 12.286 1.00 49.97 148 PHE A O 1
ATOM 1153 N N . GLY A 1 149 ? -20.455 22.364 10.400 1.00 53.88 149 GLY A N 1
ATOM 1154 C CA . GLY A 1 149 ? -21.527 23.323 10.692 1.00 53.88 149 GLY A CA 1
ATOM 1155 C C . GLY A 1 149 ? -21.971 24.249 9.558 1.00 53.88 149 GLY A C 1
ATOM 1156 O O . GLY A 1 149 ? -23.033 24.845 9.690 1.00 53.88 149 GLY A O 1
ATOM 1157 N N . ILE A 1 150 ? -21.245 24.360 8.440 1.00 50.50 150 ILE A N 1
ATOM 1158 C CA . ILE A 1 150 ? -21.713 25.164 7.295 1.00 50.50 150 ILE A CA 1
ATOM 1159 C C . ILE A 1 150 ? -22.150 24.229 6.166 1.00 50.50 150 ILE A C 1
ATOM 1161 O O . ILE A 1 150 ? -21.367 23.879 5.284 1.00 50.50 150 ILE A O 1
ATOM 1165 N N . LEU A 1 151 ? -23.416 23.801 6.202 1.00 54.56 151 LEU A N 1
ATOM 1166 C CA . LEU A 1 151 ? -24.085 23.319 4.993 1.00 54.56 151 LEU A CA 1
ATOM 1167 C C . LEU A 1 151 ? -24.054 24.476 3.974 1.00 54.56 151 LEU A C 1
ATOM 1169 O O . LEU A 1 151 ? -24.452 25.586 4.339 1.00 54.56 151 LEU A O 1
ATOM 1173 N N . PRO A 1 152 ? -23.611 24.279 2.719 1.00 59.00 152 PRO A N 1
ATOM 1174 C CA . PRO A 1 152 ? -23.884 25.275 1.692 1.00 59.00 152 PRO A CA 1
ATOM 1175 C C . PRO A 1 152 ? -25.410 25.439 1.591 1.00 59.00 152 PRO A C 1
ATOM 1177 O O . PRO A 1 152 ? -26.119 24.426 1.644 1.00 59.00 152 PRO A O 1
ATOM 1180 N N . PRO A 1 153 ? -25.944 26.670 1.476 1.00 58.28 153 PRO A N 1
ATOM 1181 C CA . PRO A 1 153 ? -27.372 26.833 1.257 1.00 58.28 153 PRO A CA 1
ATOM 1182 C C . PRO A 1 153 ? -27.767 26.044 0.001 1.00 58.28 153 PRO A C 1
ATOM 1184 O O . PRO A 1 153 ? -26.975 25.982 -0.951 1.00 58.28 153 PRO A O 1
ATOM 1187 N N . PRO A 1 154 ? -28.955 25.412 -0.012 1.00 52.81 154 PRO A N 1
ATOM 1188 C CA . PRO A 1 154 ? -29.432 24.721 -1.197 1.00 52.81 154 PRO A CA 1
ATOM 1189 C C . PRO A 1 154 ? -29.389 25.712 -2.358 1.00 52.81 154 PRO A C 1
ATOM 1191 O O . PRO A 1 154 ? -29.915 26.822 -2.252 1.00 52.81 154 PRO A O 1
ATOM 1194 N N . ARG A 1 155 ? -28.705 25.335 -3.444 1.00 54.56 155 ARG A N 1
ATOM 1195 C CA . ARG A 1 155 ? -28.753 26.109 -4.683 1.00 54.56 155 ARG A CA 1
ATOM 1196 C C . ARG A 1 155 ? -30.215 26.129 -5.115 1.00 54.56 155 ARG A C 1
ATOM 1198 O O . ARG A 1 155 ? -30.753 25.093 -5.497 1.00 54.56 155 ARG A O 1
ATOM 1205 N N . GLY A 1 156 ? -30.848 27.285 -4.936 1.00 53.59 156 GLY A N 1
ATOM 1206 C CA . GLY A 1 156 ? -32.186 27.552 -5.434 1.00 53.59 156 GLY A CA 1
ATOM 1207 C C . GLY A 1 156 ? -32.223 27.335 -6.942 1.00 53.59 156 GLY A C 1
ATOM 1208 O O . GLY A 1 156 ? -31.236 27.606 -7.631 1.00 53.59 156 GLY A O 1
ATOM 1209 N N . GLN A 1 157 ? -33.348 26.781 -7.383 1.00 49.53 157 GLN A N 1
ATOM 1210 C CA . GLN A 1 157 ? -33.760 26.705 -8.781 1.00 49.53 157 GLN A CA 1
ATOM 1211 C C . GLN A 1 157 ? -33.927 28.097 -9.386 1.00 49.53 157 GLN A C 1
ATOM 1213 O O . GLN A 1 157 ? -34.305 29.016 -8.622 1.00 49.53 157 GLN A O 1
#

Radius of gyration: 27.56 Å; Cα contacts (8 Å, |Δi|>4): 15; chains: 1; bounding box: 55×42×93 Å